Protein AF-A0AAU1LK15-F1 (afdb_monomer)

Secondary structure (DSSP, 8-state):
--HHHHHHHHH-HHHHHHHHHHHHHH---HHHHHHHHHHHH-HHHHHHHHHHTT-S-SS--

Solvent-accessible surface area (backbone atoms only — not comparable to full-atom values): 3636 Å² total; per-residue (Å²): 134,57,73,69,60,58,53,44,44,73,80,35,48,68,48,43,53,52,6,52,53,46,14,72,73,69,74,47,57,53,68,64,27,35,52,54,42,44,49,72,73,45,54,64,63,55,52,50,58,54,44,69,77,62,58,86,80,83,75,84,135

pLDDT: mean 71.86, std 15.06, range [44.34, 92.0]

Nearest PDB structures (foldseek):
  3aqk-assembly1_A  TM=5.125E-01  e=4.894E+00  Escherichia coli DH1
  8oo6-assembly1_A  TM=4.030E-01  e=7.249E+00  Escherichia coli 'BL21-Gold(DE3)pLysS AG'

Sequence (61 aa):
MNQLTRRRWIFSPVISWRAWRLSRKTGIAFDAAWIKVRTASYPEEFVYAHRLRGGPDASDR

Foldseek 3Di:
DDPVLVVCCVVPVPLQVQLVVVCVVPVDDSVVSSVVSVCVVCVPVVVVVVCVVVPPPPDDD

Structure (mmCIF, N/CA/C/O backbone):
data_AF-A0AAU1LK15-F1
#
_entry.id   AF-A0AAU1LK15-F1
#
loop_
_atom_sit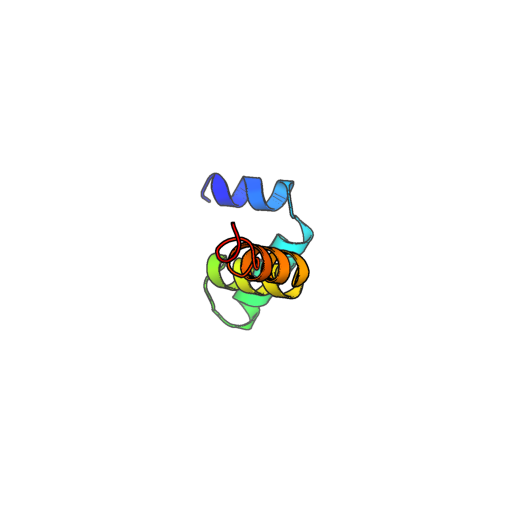e.group_PDB
_atom_site.id
_atom_site.type_symbol
_atom_site.label_atom_id
_atom_site.label_alt_id
_atom_site.label_comp_id
_atom_site.label_asym_id
_atom_site.label_entity_id
_atom_site.label_seq_id
_atom_site.pdbx_PDB_ins_code
_atom_site.Cartn_x
_atom_site.Cartn_y
_atom_site.Cartn_z
_atom_site.occupancy
_atom_site.B_iso_or_equiv
_atom_site.auth_seq_id
_atom_site.auth_comp_id
_atom_site.auth_asym_id
_atom_site.auth_atom_id
_atom_site.pdbx_PDB_model_num
ATOM 1 N N . MET A 1 1 ? 3.873 8.772 17.025 1.00 53.78 1 MET A N 1
ATOM 2 C CA . MET A 1 1 ? 4.108 8.818 15.559 1.00 53.78 1 MET A CA 1
ATOM 3 C C . MET A 1 1 ? 5.570 8.500 15.310 1.00 53.78 1 MET A C 1
ATOM 5 O O . MET A 1 1 ? 6.422 9.281 15.716 1.00 53.78 1 MET A O 1
ATOM 9 N N . ASN A 1 2 ? 5.850 7.337 14.728 1.00 60.03 2 ASN A N 1
ATOM 10 C CA . ASN A 1 2 ? 7.200 6.784 14.616 1.00 60.03 2 ASN A CA 1
ATOM 11 C C . ASN A 1 2 ? 8.071 7.636 13.670 1.00 60.03 2 ASN A C 1
ATOM 13 O O . ASN A 1 2 ? 7.572 8.265 12.735 1.00 60.03 2 ASN A O 1
ATOM 17 N N . GLN A 1 3 ? 9.386 7.668 13.891 1.00 64.44 3 GLN A N 1
ATOM 18 C CA . GLN A 1 3 ? 10.335 8.493 13.123 1.00 64.44 3 GLN A CA 1
ATOM 19 C C . GLN A 1 3 ? 10.306 8.192 11.609 1.00 64.44 3 GLN A C 1
ATOM 21 O O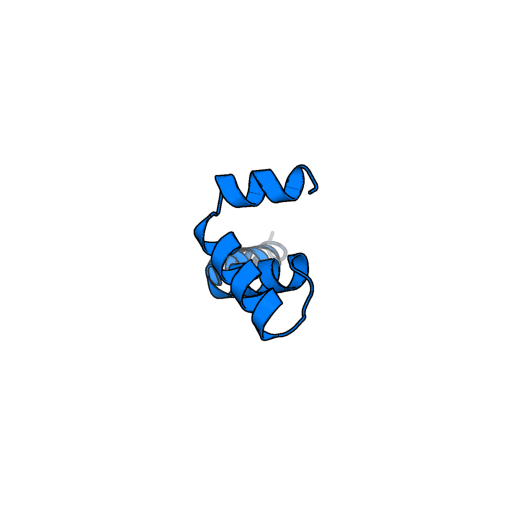 . GLN A 1 3 ? 10.452 9.088 10.775 1.00 64.44 3 GLN A O 1
ATOM 26 N N . LEU A 1 4 ? 10.009 6.938 11.254 1.00 64.12 4 LEU A N 1
ATOM 27 C CA . LEU A 1 4 ? 9.802 6.471 9.880 1.00 64.12 4 LEU A CA 1
ATOM 28 C C . LEU A 1 4 ? 8.599 7.139 9.202 1.00 64.12 4 LEU A C 1
ATOM 30 O O . LEU A 1 4 ? 8.644 7.446 8.011 1.00 64.12 4 LEU A O 1
ATOM 34 N N . THR A 1 5 ? 7.533 7.415 9.958 1.00 62.38 5 THR A N 1
ATOM 35 C CA . THR A 1 5 ? 6.324 8.051 9.431 1.00 62.38 5 THR A CA 1
ATOM 36 C C . THR A 1 5 ? 6.597 9.507 9.057 1.00 62.38 5 THR A C 1
ATOM 38 O O . THR A 1 5 ? 6.139 9.946 8.011 1.00 62.38 5 THR A O 1
ATOM 41 N N . ARG A 1 6 ? 7.403 10.247 9.836 1.00 67.06 6 ARG A N 1
ATOM 42 C CA . ARG A 1 6 ? 7.765 11.641 9.497 1.00 67.06 6 ARG A CA 1
ATOM 43 C C . ARG A 1 6 ? 8.639 11.737 8.250 1.00 67.06 6 ARG A C 1
ATOM 45 O O . ARG A 1 6 ? 8.371 12.569 7.392 1.00 67.06 6 ARG A O 1
ATOM 52 N N . ARG A 1 7 ? 9.646 10.868 8.110 1.00 69.62 7 ARG A N 1
ATOM 53 C CA . ARG A 1 7 ? 10.514 10.848 6.916 1.00 69.62 7 ARG A CA 1
ATOM 54 C C . ARG A 1 7 ? 9.725 10.589 5.633 1.00 69.62 7 ARG A C 1
ATOM 56 O O . ARG A 1 7 ? 9.963 11.252 4.631 1.00 69.62 7 ARG A O 1
ATOM 63 N N . ARG A 1 8 ? 8.742 9.687 5.675 1.00 67.88 8 ARG A N 1
ATOM 64 C CA . ARG A 1 8 ? 7.864 9.396 4.530 1.00 67.88 8 ARG A CA 1
ATOM 65 C C . ARG A 1 8 ? 7.076 10.623 4.051 1.00 67.88 8 ARG A C 1
ATOM 67 O O . ARG A 1 8 ? 6.959 10.820 2.846 1.00 67.88 8 ARG A O 1
ATOM 74 N N . TRP A 1 9 ? 6.627 11.483 4.966 1.00 69.44 9 TRP A N 1
ATOM 75 C CA . TRP A 1 9 ? 5.962 12.744 4.613 1.00 69.44 9 TRP A CA 1
ATOM 76 C C . TRP A 1 9 ? 6.894 13.763 3.951 1.00 69.44 9 TRP A C 1
ATOM 78 O O . TRP A 1 9 ? 6.446 14.491 3.073 1.00 69.44 9 TRP A O 1
ATOM 88 N N . ILE A 1 10 ? 8.177 13.784 4.321 1.00 74.31 10 ILE A N 1
ATOM 89 C CA . ILE A 1 10 ? 9.166 14.711 3.748 1.00 74.31 10 ILE A CA 1
ATOM 90 C C . ILE A 1 10 ? 9.567 14.283 2.329 1.00 74.31 10 ILE A C 1
ATOM 92 O O . ILE A 1 10 ? 9.586 15.108 1.424 1.00 74.31 10 ILE A O 1
ATOM 96 N N . PHE A 1 11 ? 9.846 12.994 2.111 1.00 73.06 11 PHE A N 1
ATOM 97 C CA . PHE A 1 11 ? 10.305 12.496 0.806 1.00 73.06 11 PHE A CA 1
ATOM 98 C C . PHE A 1 11 ? 9.169 12.185 -0.176 1.00 73.06 11 PHE A C 1
ATOM 100 O O . PHE A 1 11 ? 9.389 12.116 -1.382 1.00 73.06 11 PHE A O 1
ATOM 107 N N . SER A 1 12 ? 7.950 11.944 0.310 1.00 76.00 12 SER A N 1
ATOM 108 C CA . SER A 1 12 ? 6.812 11.575 -0.542 1.00 76.00 12 SER A CA 1
ATOM 109 C C . SER A 1 12 ? 5.483 12.093 0.027 1.00 76.00 12 SER A C 1
ATOM 111 O O . SER A 1 12 ? 4.594 11.307 0.388 1.00 76.00 12 SER A O 1
ATOM 113 N N . PRO A 1 13 ? 5.297 13.423 0.101 1.00 78.50 13 PRO A N 1
ATOM 114 C CA . PRO A 1 13 ? 4.093 14.031 0.674 1.00 78.50 13 PRO A CA 1
ATOM 115 C C . PRO A 1 13 ? 2.812 13.617 -0.069 1.00 78.50 13 PRO A C 1
ATOM 117 O O . PRO A 1 13 ? 1.785 13.349 0.555 1.00 78.50 13 PRO A O 1
ATOM 120 N N . VAL A 1 14 ? 2.879 13.462 -1.396 1.00 82.19 14 VAL A N 1
ATOM 121 C CA . VAL A 1 14 ? 1.726 13.073 -2.229 1.00 82.19 14 VAL A CA 1
ATOM 122 C C . VAL A 1 14 ? 1.275 11.634 -1.949 1.00 82.19 14 VAL A C 1
ATOM 124 O O . VAL A 1 14 ? 0.078 11.386 -1.779 1.00 82.19 14 VAL A O 1
ATOM 127 N N . ILE A 1 15 ? 2.217 10.686 -1.841 1.00 84.06 15 ILE A N 1
ATOM 128 C CA . ILE A 1 15 ? 1.904 9.292 -1.479 1.00 84.06 15 ILE A CA 1
ATOM 129 C C . ILE A 1 15 ? 1.336 9.241 -0.059 1.00 84.06 15 ILE A C 1
ATOM 131 O O . ILE A 1 15 ? 0.349 8.545 0.169 1.00 84.06 15 ILE A O 1
ATOM 135 N N . SER A 1 16 ? 1.882 10.036 0.868 1.00 83.38 16 SER A N 1
ATOM 136 C CA . SER A 1 16 ? 1.384 10.131 2.249 1.00 83.38 16 SER A CA 1
ATOM 137 C C . SER A 1 16 ? -0.064 10.511 2.343 1.00 83.38 16 SER A C 1
ATOM 139 O O . SER A 1 16 ? -0.844 9.862 3.043 1.00 83.38 16 SER A O 1
ATOM 141 N N . TRP A 1 17 ? -0.421 11.565 1.625 1.00 87.00 17 TRP A N 1
ATOM 142 C CA . TRP A 1 17 ? -1.763 12.091 1.665 1.00 87.00 17 TRP A CA 1
ATOM 143 C C . TRP A 1 17 ? -2.758 11.102 1.051 1.00 87.00 17 TRP A C 1
ATOM 145 O O . TRP A 1 17 ? -3.806 10.819 1.635 1.00 87.00 17 TRP A O 1
ATOM 155 N N . ARG A 1 18 ? -2.394 10.485 -0.080 1.00 86.75 18 ARG A N 1
ATOM 156 C CA . ARG A 1 18 ? -3.198 9.435 -0.724 1.00 86.75 18 ARG A CA 1
ATOM 157 C C . ARG A 1 18 ? -3.344 8.193 0.161 1.00 86.75 18 ARG A C 1
ATOM 159 O O . ARG A 1 18 ? -4.449 7.668 0.274 1.00 86.75 18 ARG A O 1
ATOM 166 N N . ALA A 1 19 ? -2.276 7.756 0.826 1.00 88.50 19 ALA A N 1
ATOM 167 C CA . ALA A 1 19 ? -2.285 6.616 1.742 1.00 88.50 19 ALA A CA 1
ATOM 168 C C . ALA A 1 19 ? -3.161 6.874 2.971 1.00 88.50 19 ALA A C 1
ATOM 170 O O . ALA A 1 19 ? -3.959 6.024 3.359 1.00 88.50 19 ALA A O 1
ATOM 171 N N . TRP A 1 20 ? -3.067 8.071 3.551 1.00 86.88 20 TRP A N 1
ATOM 172 C CA . TRP A 1 20 ? -3.919 8.485 4.663 1.00 86.88 20 TRP A CA 1
ATOM 173 C C . TRP A 1 20 ? -5.393 8.523 4.256 1.00 86.88 20 TRP A C 1
ATOM 175 O O . TRP A 1 20 ? -6.245 7.973 4.953 1.00 86.88 20 TRP A O 1
ATOM 185 N N . A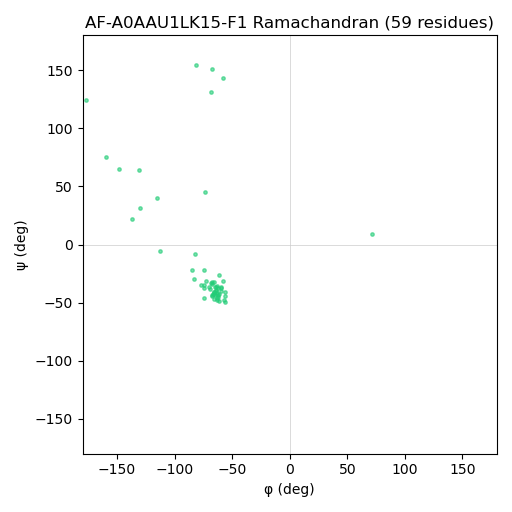RG A 1 21 ? -5.699 9.098 3.086 1.00 90.81 21 ARG A N 1
ATOM 186 C CA . ARG A 1 21 ? -7.062 9.135 2.543 1.00 90.81 21 ARG A CA 1
ATOM 187 C C . ARG A 1 21 ? -7.613 7.729 2.293 1.00 90.81 21 ARG A C 1
ATOM 189 O O . ARG A 1 21 ? -8.764 7.462 2.628 1.00 90.81 21 ARG A O 1
ATOM 196 N N . LEU A 1 22 ? -6.794 6.832 1.741 1.00 89.06 22 LEU A N 1
ATOM 197 C CA . LEU A 1 22 ? -7.162 5.441 1.481 1.00 89.06 22 LEU A CA 1
ATOM 198 C C . LEU A 1 22 ? -7.411 4.674 2.786 1.00 89.06 22 LEU A C 1
ATOM 200 O O . LEU A 1 22 ? -8.454 4.047 2.924 1.00 89.06 22 LEU A O 1
ATOM 204 N N . SER A 1 23 ? -6.511 4.801 3.763 1.00 92.00 23 SER A N 1
ATOM 205 C CA . SER A 1 23 ? -6.650 4.198 5.093 1.00 92.00 23 SER A CA 1
ATOM 206 C C . SER A 1 23 ? -7.955 4.619 5.775 1.00 92.00 23 SER A C 1
ATOM 208 O O . SER A 1 23 ? -8.686 3.762 6.267 1.00 92.00 23 SER A O 1
ATOM 210 N N . ARG A 1 24 ? -8.324 5.908 5.713 1.00 90.38 24 ARG A N 1
ATOM 211 C CA . ARG A 1 24 ? -9.606 6.387 6.260 1.00 90.38 24 ARG A CA 1
ATOM 212 C C . ARG A 1 24 ? -10.826 5.874 5.497 1.00 90.38 24 ARG A C 1
ATOM 214 O O . ARG A 1 24 ? -11.862 5.665 6.112 1.00 90.38 24 ARG A O 1
ATOM 221 N N . LYS A 1 25 ? -10.725 5.689 4.177 1.00 91.69 25 LYS A N 1
ATOM 222 C CA . LYS A 1 25 ? -11.849 5.237 3.342 1.00 91.69 25 LYS A CA 1
ATOM 223 C C . LYS A 1 25 ? -12.113 3.735 3.471 1.00 91.69 25 LYS A C 1
ATOM 225 O O . LYS A 1 25 ? -13.260 3.321 3.373 1.00 91.69 25 LYS A O 1
ATOM 230 N N . THR A 1 26 ? -11.069 2.927 3.649 1.00 88.75 26 THR A N 1
ATOM 231 C CA . THR A 1 26 ? -11.180 1.459 3.628 1.00 88.75 26 THR A CA 1
ATOM 232 C C . THR A 1 26 ? -10.921 0.798 4.979 1.00 88.75 26 THR A C 1
ATOM 234 O O . THR A 1 26 ? -11.025 -0.418 5.073 1.00 88.75 26 THR A O 1
ATOM 237 N N . GLY A 1 27 ? -10.523 1.554 6.006 1.00 89.62 27 GLY A N 1
ATOM 238 C CA . GLY A 1 27 ? -10.214 1.024 7.340 1.00 89.62 27 GLY A CA 1
ATOM 239 C C . GLY A 1 27 ? -8.922 0.202 7.421 1.00 89.62 27 GLY A C 1
ATOM 240 O O . GLY A 1 27 ? -8.656 -0.425 8.440 1.00 89.62 27 GLY A O 1
ATOM 241 N N . ILE A 1 28 ? -8.102 0.190 6.363 1.00 89.56 28 ILE A N 1
ATOM 242 C CA . ILE A 1 28 ? -6.835 -0.557 6.348 1.00 89.56 28 ILE A CA 1
ATOM 243 C C . ILE A 1 28 ? -5.731 0.229 7.059 1.00 89.56 28 ILE A C 1
ATOM 245 O O . ILE A 1 28 ? -5.745 1.462 7.080 1.00 89.56 28 ILE A O 1
ATOM 249 N N . ALA A 1 29 ? -4.726 -0.478 7.576 1.00 88.69 29 ALA A N 1
ATOM 250 C CA . ALA A 1 29 ? -3.565 0.141 8.208 1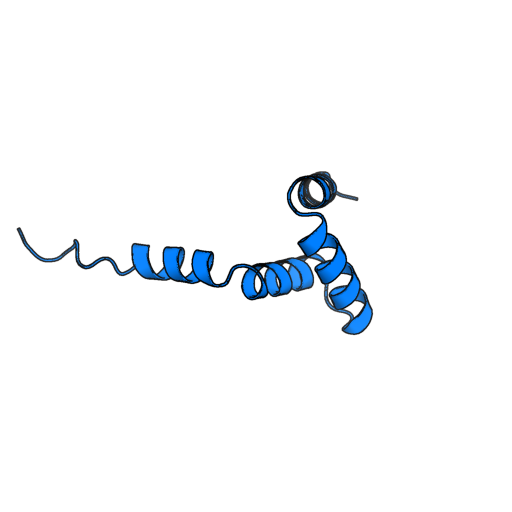.00 88.69 29 ALA A CA 1
ATOM 251 C C . ALA A 1 29 ? -2.833 1.106 7.255 1.00 88.69 29 ALA A C 1
ATOM 253 O O . ALA A 1 29 ? -2.697 0.842 6.057 1.00 88.69 29 ALA A O 1
ATOM 254 N N . PHE A 1 30 ? -2.315 2.211 7.801 1.00 85.38 30 PHE A N 1
ATOM 255 C CA . PHE A 1 30 ? -1.611 3.244 7.035 1.00 85.38 30 PHE A CA 1
ATOM 256 C C . PHE A 1 30 ? -0.426 2.688 6.231 1.00 85.38 30 PHE A C 1
ATOM 258 O O . PHE A 1 30 ? -0.262 3.063 5.075 1.00 85.38 30 PHE A O 1
ATOM 265 N N . ASP A 1 31 ? 0.360 1.761 6.792 1.00 85.19 31 ASP A N 1
ATOM 266 C CA . ASP A 1 31 ? 1.463 1.102 6.074 1.00 85.19 31 ASP A CA 1
ATOM 267 C C . ASP A 1 31 ? 0.976 0.298 4.859 1.00 85.19 31 ASP A C 1
ATOM 269 O O . ASP A 1 31 ? 1.537 0.418 3.770 1.00 85.19 31 ASP A O 1
ATOM 273 N N . ALA A 1 32 ? -0.117 -0.459 5.004 1.00 86.50 32 ALA A N 1
ATOM 274 C CA . ALA A 1 32 ? -0.706 -1.214 3.899 1.00 86.50 32 ALA A CA 1
ATOM 275 C C . ALA A 1 32 ? -1.262 -0.281 2.808 1.00 86.50 32 ALA A C 1
ATOM 277 O O . ALA A 1 32 ? -1.072 -0.526 1.614 1.00 86.50 32 ALA A O 1
ATOM 278 N N . ALA A 1 33 ? -1.907 0.820 3.207 1.00 89.25 33 ALA A N 1
ATOM 279 C CA . ALA A 1 33 ? -2.369 1.853 2.284 1.00 89.25 33 ALA A CA 1
ATOM 280 C C . ALA A 1 33 ? -1.202 2.549 1.567 1.00 89.25 33 ALA A C 1
ATOM 282 O O . ALA A 1 33 ? -1.287 2.821 0.371 1.00 89.25 33 ALA A O 1
ATOM 283 N N . TRP A 1 34 ? -0.104 2.805 2.279 1.00 85.69 34 TRP A N 1
ATOM 284 C CA . TRP A 1 34 ? 1.094 3.434 1.736 1.00 85.69 34 TRP A CA 1
ATOM 285 C C . TRP A 1 34 ? 1.741 2.594 0.646 1.00 85.69 34 TRP A C 1
ATOM 287 O O . TRP A 1 34 ? 2.045 3.114 -0.426 1.00 85.69 34 TRP A O 1
ATOM 297 N N . ILE A 1 35 ? 1.917 1.296 0.901 1.00 84.88 35 ILE A N 1
ATOM 298 C CA . ILE A 1 35 ? 2.480 0.362 -0.077 1.00 84.88 35 ILE A CA 1
ATOM 299 C C . ILE A 1 35 ? 1.584 0.311 -1.315 1.00 84.88 35 ILE A C 1
ATOM 301 O O . ILE A 1 35 ? 2.079 0.521 -2.417 1.00 84.88 35 ILE A O 1
ATOM 305 N N . LYS A 1 36 ? 0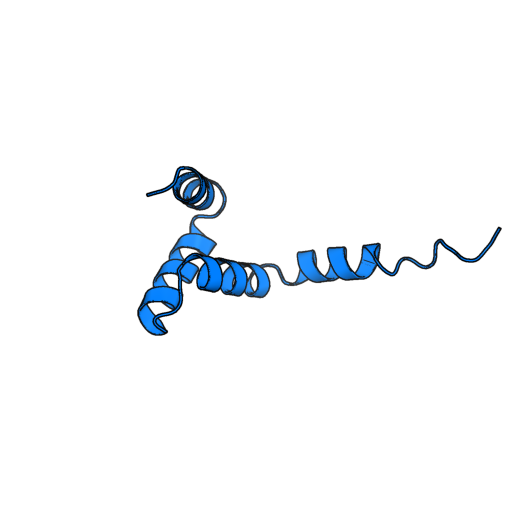.262 0.153 -1.144 1.00 85.50 36 LYS A N 1
ATOM 306 C CA . LYS A 1 36 ? -0.689 0.133 -2.269 1.00 85.50 36 LYS A CA 1
ATOM 307 C C . LYS A 1 36 ? -0.616 1.392 -3.130 1.00 85.50 36 LYS A C 1
ATOM 309 O O . LYS A 1 36 ? -0.553 1.296 -4.351 1.00 85.50 36 LYS A O 1
ATOM 314 N N . VAL A 1 37 ? -0.619 2.569 -2.504 1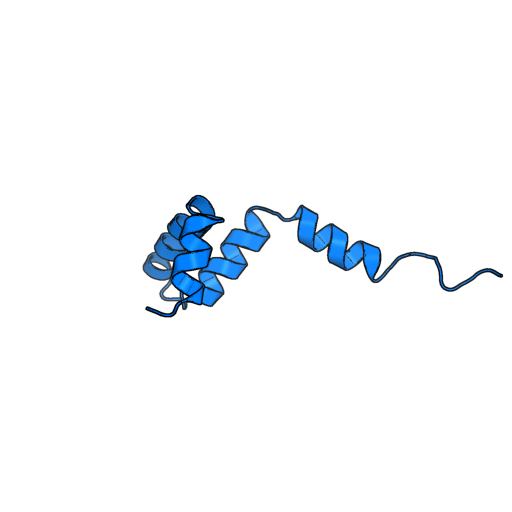.00 87.00 37 VAL A N 1
ATOM 315 C CA . VAL A 1 37 ? -0.536 3.844 -3.229 1.00 87.00 37 VAL A CA 1
ATOM 316 C C . VAL A 1 37 ? 0.814 3.990 -3.921 1.00 87.00 37 VAL A C 1
ATOM 318 O O . VAL A 1 37 ? 0.849 4.433 -5.063 1.00 87.00 37 VAL A O 1
ATOM 321 N N . ARG A 1 38 ? 1.916 3.605 -3.267 1.00 83.00 38 ARG A N 1
ATOM 322 C CA . ARG A 1 38 ? 3.253 3.672 -3.866 1.00 83.00 38 ARG A CA 1
ATOM 323 C C . ARG A 1 38 ? 3.367 2.756 -5.084 1.00 83.00 38 ARG A C 1
ATOM 325 O O . ARG A 1 38 ? 3.820 3.224 -6.118 1.00 83.00 38 ARG A O 1
ATOM 332 N N . THR A 1 39 ? 2.903 1.509 -4.990 1.00 80.31 39 THR A N 1
ATOM 333 C CA . THR A 1 39 ? 2.891 0.556 -6.112 1.00 80.31 39 THR A CA 1
ATOM 334 C C . THR A 1 39 ? 2.017 1.041 -7.269 1.00 80.31 39 THR A C 1
ATOM 336 O O . THR A 1 39 ? 2.384 0.863 -8.422 1.00 80.31 39 THR A O 1
ATOM 339 N N . ALA A 1 40 ? 0.883 1.688 -6.981 1.00 79.69 40 ALA A N 1
ATOM 340 C CA . ALA A 1 40 ? 0.025 2.264 -8.016 1.00 79.69 40 ALA A CA 1
ATOM 341 C C . ALA A 1 40 ? 0.618 3.530 -8.661 1.00 79.69 40 ALA A C 1
ATOM 343 O O . ALA A 1 40 ? 0.338 3.809 -9.822 1.00 79.69 40 ALA A O 1
ATOM 344 N N . SER A 1 41 ? 1.395 4.315 -7.908 1.00 75.56 41 SER A N 1
ATOM 345 C CA . SER A 1 41 ? 2.025 5.548 -8.397 1.00 75.56 41 SER A CA 1
ATOM 346 C C . SER A 1 41 ? 3.336 5.321 -9.146 1.00 75.56 41 SER A C 1
ATOM 348 O O . SER A 1 41 ? 3.637 6.130 -10.013 1.00 75.56 41 SER A O 1
ATOM 350 N N . TYR A 1 42 ? 4.083 4.268 -8.809 1.00 69.75 42 TYR A N 1
ATOM 351 C CA . TYR A 1 42 ? 5.369 3.920 -9.421 1.00 69.75 42 TYR A CA 1
ATOM 352 C C . TYR A 1 42 ? 5.391 2.432 -9.817 1.00 69.75 42 TYR A C 1
ATOM 354 O O . TYR A 1 42 ? 6.137 1.639 -9.227 1.00 69.75 42 TYR A O 1
ATOM 362 N N . PRO A 1 43 ? 4.536 2.002 -10.763 1.00 61.69 43 PRO A N 1
ATOM 363 C CA . PRO A 1 43 ? 4.540 0.622 -11.246 1.00 61.69 43 PRO A CA 1
ATOM 364 C C . PRO A 1 43 ? 5.877 0.238 -11.907 1.00 61.69 43 PRO A C 1
ATOM 366 O O . PRO A 1 43 ? 6.266 -0.929 -11.878 1.00 61.69 43 PRO A O 1
ATOM 369 N N . GLU A 1 44 ? 6.616 1.207 -12.452 1.00 62.25 44 GLU A N 1
ATOM 370 C CA . GLU A 1 44 ? 7.901 1.008 -13.125 1.00 62.25 44 GLU A CA 1
ATOM 371 C C . GLU A 1 44 ? 9.035 0.526 -12.203 1.00 62.25 44 GLU A C 1
ATOM 3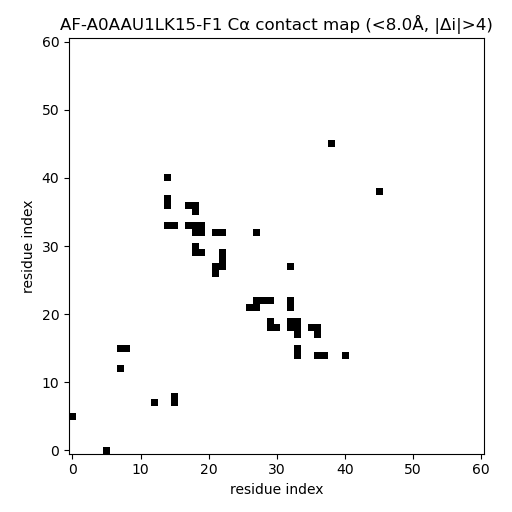73 O O . GLU A 1 44 ? 9.861 -0.279 -12.637 1.00 62.25 44 GLU A O 1
ATOM 378 N N . GLU A 1 45 ? 9.057 0.918 -10.921 1.00 57.12 45 GLU A N 1
ATOM 379 C CA . GLU A 1 45 ? 10.062 0.415 -9.964 1.00 57.12 45 GLU A CA 1
ATOM 380 C C . GLU A 1 45 ? 9.867 -1.088 -9.682 1.00 57.12 45 GLU A C 1
ATOM 382 O O . GLU A 1 45 ? 10.837 -1.829 -9.503 1.00 57.12 45 GLU A O 1
ATOM 387 N N . PHE A 1 46 ? 8.619 -1.573 -9.706 1.00 56.53 46 PHE A N 1
ATOM 388 C CA . PHE A 1 46 ? 8.315 -3.002 -9.573 1.00 56.53 46 PHE A CA 1
ATOM 389 C C . PHE A 1 46 ? 8.744 -3.799 -10.806 1.00 56.53 46 PHE A C 1
ATOM 391 O O . PHE A 1 46 ? 9.246 -4.917 -10.671 1.00 56.53 46 PHE A O 1
ATOM 398 N N . VAL A 1 47 ? 8.599 -3.221 -12.001 1.00 52.97 47 VAL A N 1
ATOM 399 C CA . VAL A 1 47 ? 9.098 -3.836 -13.237 1.00 52.97 47 VAL A CA 1
ATOM 400 C C . VAL A 1 47 ? 10.623 -3.935 -13.205 1.00 52.97 47 VAL A C 1
ATOM 402 O O . VAL A 1 47 ? 11.166 -4.955 -13.624 1.00 52.97 47 VAL A O 1
ATOM 405 N N . TYR A 1 48 ? 11.320 -2.945 -12.641 1.00 50.03 48 TYR A N 1
ATOM 406 C CA . TYR A 1 48 ? 12.775 -2.996 -12.474 1.00 50.03 48 TYR A CA 1
ATOM 407 C C . TYR A 1 48 ? 13.222 -4.098 -11.500 1.00 50.03 48 TYR A C 1
ATOM 409 O O . TYR A 1 48 ? 14.145 -4.853 -11.810 1.00 50.03 48 TYR A O 1
ATOM 417 N N . ALA A 1 49 ? 12.526 -4.266 -10.370 1.00 54.47 49 ALA A N 1
ATOM 418 C CA . ALA A 1 49 ? 12.794 -5.356 -9.427 1.00 54.47 49 ALA A CA 1
ATOM 419 C C . ALA A 1 49 ? 12.504 -6.748 -10.028 1.00 54.47 49 ALA A C 1
ATOM 421 O O . ALA A 1 49 ? 13.241 -7.701 -9.775 1.00 54.47 49 ALA A O 1
ATOM 422 N N . HIS A 1 50 ? 11.464 -6.870 -10.859 1.00 54.91 50 HIS A N 1
ATOM 423 C CA . HIS A 1 50 ? 11.146 -8.118 -11.556 1.00 54.91 50 HIS A CA 1
ATOM 424 C C . HIS A 1 50 ? 12.113 -8.407 -12.718 1.00 54.91 50 HIS A C 1
ATOM 426 O O . HIS A 1 50 ? 12.452 -9.562 -12.965 1.00 54.91 50 HIS A O 1
ATOM 432 N N . ARG A 1 51 ? 12.592 -7.373 -13.423 1.00 52.38 51 ARG A N 1
ATOM 433 C CA . ARG A 1 51 ? 13.524 -7.507 -14.554 1.00 52.38 51 ARG A CA 1
ATOM 434 C C . ARG A 1 51 ? 14.947 -7.837 -14.105 1.00 52.38 51 ARG A C 1
ATOM 436 O O . ARG A 1 51 ? 15.585 -8.658 -14.748 1.00 52.38 51 ARG A O 1
ATOM 443 N N . LEU A 1 52 ? 15.427 -7.283 -12.991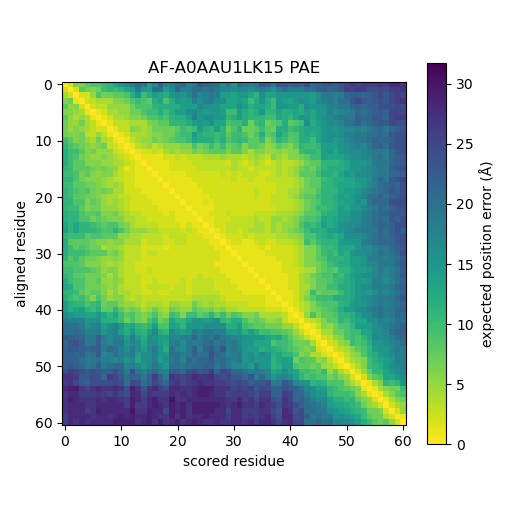 1.00 54.31 52 LEU A N 1
ATOM 444 C CA . LEU A 1 52 ? 16.762 -7.608 -12.463 1.00 54.31 52 LEU A CA 1
ATOM 445 C C . LEU A 1 52 ? 16.840 -8.996 -11.805 1.00 54.31 52 LEU A C 1
ATOM 447 O O . LEU A 1 52 ? 17.918 -9.572 -11.745 1.00 54.31 52 LEU A O 1
ATOM 451 N N . ARG A 1 53 ? 15.713 -9.575 -11.364 1.00 53.31 53 ARG A N 1
ATOM 452 C CA . ARG A 1 53 ? 15.654 -10.982 -10.919 1.00 53.31 53 ARG A CA 1
ATOM 453 C C . ARG A 1 53 ? 15.507 -11.981 -12.083 1.00 53.31 53 ARG A C 1
ATOM 455 O O . ARG A 1 53 ? 15.597 -13.182 -11.862 1.00 53.31 53 ARG A O 1
ATOM 462 N N . GLY A 1 54 ? 15.281 -11.492 -13.303 1.00 54.59 54 GLY A N 1
ATOM 463 C CA . GLY A 1 54 ? 15.115 -12.288 -14.523 1.00 54.59 54 GLY A CA 1
ATOM 464 C C . GLY A 1 54 ? 16.000 -11.808 -15.675 1.00 54.59 54 GLY A C 1
ATOM 465 O O . GLY A 1 54 ? 15.583 -11.879 -16.829 1.00 54.59 54 GLY A O 1
ATOM 466 N N . GLY A 1 55 ? 17.184 -11.268 -15.375 1.00 44.34 55 GLY A N 1
ATOM 467 C CA . GLY A 1 55 ? 18.178 -10.969 -16.402 1.00 44.34 55 GLY A CA 1
ATOM 468 C C . GLY A 1 55 ? 18.729 -12.276 -16.997 1.00 44.34 55 GLY A C 1
ATOM 469 O O . GLY A 1 55 ? 19.098 -13.155 -16.220 1.00 44.34 55 GLY A O 1
ATOM 470 N N . PRO A 1 56 ? 18.797 -12.437 -18.332 1.00 50.78 56 PRO A N 1
ATOM 471 C CA . PRO A 1 56 ? 19.360 -13.615 -19.001 1.00 50.78 56 PRO A CA 1
ATOM 472 C C . PRO A 1 56 ? 20.902 -13.665 -18.931 1.00 50.78 56 PRO A C 1
ATOM 474 O O . PRO A 1 56 ? 21.558 -13.950 -19.923 1.00 50.78 56 PRO A O 1
ATOM 477 N N . ASP A 1 57 ? 21.485 -13.395 -17.763 1.00 52.09 57 ASP A N 1
ATOM 478 C CA . ASP A 1 57 ? 22.940 -13.372 -17.527 1.00 52.09 57 ASP A CA 1
ATOM 479 C C . ASP A 1 57 ? 23.373 -14.481 -16.547 1.00 52.09 57 ASP A C 1
ATOM 481 O O . ASP A 1 57 ? 24.157 -14.292 -15.626 1.00 52.09 57 ASP A O 1
ATOM 485 N N . ALA A 1 58 ? 22.773 -15.664 -16.677 1.00 52.88 58 ALA A N 1
ATOM 486 C CA . ALA A 1 58 ? 23.219 -16.859 -15.952 1.00 52.88 58 ALA A CA 1
ATOM 487 C C . ALA A 1 58 ? 23.234 -18.106 -16.847 1.00 52.88 58 ALA A C 1
ATOM 489 O O . ALA A 1 58 ? 23.140 -19.236 -16.368 1.00 52.88 58 ALA A O 1
ATOM 490 N N . SER A 1 59 ? 23.303 -17.915 -18.164 1.00 54.28 59 SER A N 1
ATOM 491 C CA . SER A 1 59 ? 23.501 -18.990 -19.137 1.00 54.28 59 SER A CA 1
ATOM 492 C C .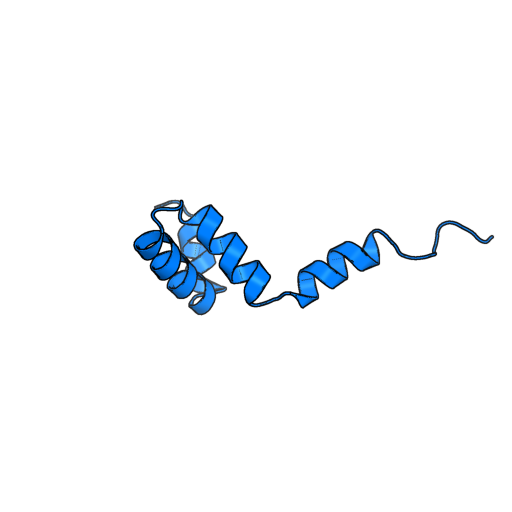 SER A 1 59 ? 24.022 -18.408 -20.445 1.00 54.28 59 SER A C 1
ATOM 494 O O . SER A 1 59 ? 23.249 -18.246 -21.378 1.00 54.28 59 SER A O 1
ATOM 496 N N . ASP A 1 60 ? 25.298 -18.030 -20.489 1.00 52.50 60 ASP A N 1
ATOM 497 C CA . ASP A 1 60 ? 26.243 -18.460 -21.534 1.00 52.50 60 ASP A CA 1
ATOM 498 C C . ASP A 1 60 ? 27.637 -17.882 -21.219 1.00 52.50 60 ASP A C 1
ATOM 500 O O . ASP A 1 60 ? 27.784 -16.665 -21.133 1.00 52.50 60 ASP A O 1
ATOM 504 N N . ARG A 1 61 ? 28.625 -18.783 -21.127 1.00 44.62 61 ARG A N 1
ATOM 505 C CA . ARG A 1 61 ? 30.091 -18.596 -21.034 1.00 44.62 61 ARG A CA 1
ATOM 506 C C . ARG A 1 61 ? 30.750 -18.244 -19.702 1.00 44.62 61 ARG A C 1
ATOM 508 O O . ARG A 1 61 ? 30.645 -17.097 -19.229 1.00 44.62 61 ARG A O 1
#

Radius of gyration: 16.03 Å; Cα contacts (8 Å, |Δi|>4): 29; chains: 1; bounding box: 42×34×37 Å

Mean predicted aligned error: 11.56 Å